Protein AF-A0A938TLY4-F1 (afdb_monomer_lite)

Structure (mmCIF, N/CA/C/O backbone):
data_AF-A0A938TLY4-F1
#
_entry.id   AF-A0A938TLY4-F1
#
loop_
_atom_site.group_PDB
_atom_site.id
_atom_site.type_symbol
_atom_site.label_atom_id
_atom_site.label_alt_id
_atom_site.label_comp_id
_atom_site.label_asym_id
_atom_site.label_entity_id
_atom_site.label_seq_id
_atom_site.pdbx_PDB_ins_code
_atom_site.Cartn_x
_atom_site.Cartn_y
_atom_site.Cartn_z
_atom_site.occupancy
_atom_site.B_iso_or_equiv
_atom_site.auth_seq_id
_atom_site.auth_comp_id
_atom_site.auth_asym_id
_atom_site.auth_atom_id
_atom_site.pdbx_PDB_model_num
ATOM 1 N N . MET A 1 1 ? -8.621 19.390 11.633 1.00 54.22 1 MET A N 1
ATOM 2 C CA . MET A 1 1 ? -8.171 19.063 10.261 1.00 54.22 1 MET A CA 1
ATOM 3 C C . MET A 1 1 ? -9.413 18.950 9.392 1.00 54.22 1 MET A C 1
ATOM 5 O O . MET A 1 1 ? -10.363 18.329 9.846 1.00 54.22 1 MET A O 1
ATOM 9 N N . GLN A 1 2 ? -9.455 19.596 8.227 1.00 74.38 2 GLN A N 1
ATOM 10 C CA . GLN A 1 2 ? -10.616 19.555 7.330 1.00 74.38 2 GLN A CA 1
ATOM 11 C C . GLN A 1 2 ? -10.313 18.544 6.216 1.00 74.38 2 GLN A C 1
ATOM 13 O O 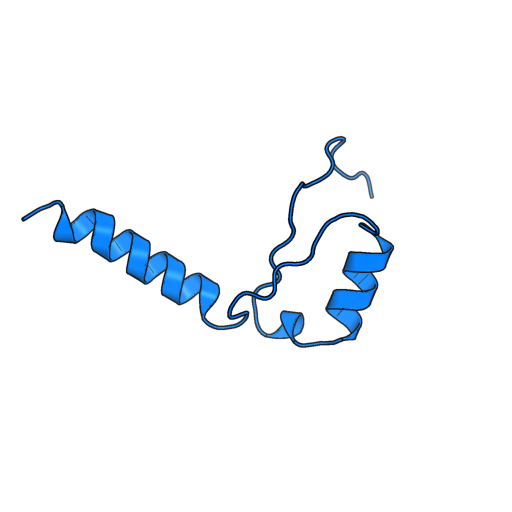. GLN A 1 2 ? -9.347 18.729 5.480 1.00 74.38 2 GLN A O 1
ATOM 18 N N . GLN A 1 3 ? -11.054 17.434 6.162 1.00 78.25 3 GLN A N 1
ATOM 19 C CA . GLN A 1 3 ? -10.925 16.450 5.080 1.00 78.25 3 GLN A CA 1
ATOM 20 C C . GLN A 1 3 ? -11.701 16.916 3.842 1.00 78.25 3 GLN A C 1
ATOM 22 O O . GLN A 1 3 ? -12.596 17.757 3.944 1.00 78.25 3 GLN A O 1
ATOM 27 N N . GLY A 1 4 ? -11.358 16.370 2.671 1.00 83.56 4 GLY A N 1
ATOM 28 C CA . GLY A 1 4 ? -12.146 16.588 1.459 1.00 83.56 4 GLY A CA 1
ATOM 29 C C . GLY A 1 4 ? -13.582 16.081 1.633 1.00 83.56 4 GLY A C 1
ATOM 30 O O . GLY A 1 4 ? -13.823 15.124 2.363 1.00 83.56 4 GLY A O 1
ATOM 31 N N . SER A 1 5 ? -14.543 16.712 0.959 1.00 84.56 5 SER A N 1
ATOM 32 C CA . SER A 1 5 ? -15.975 16.393 1.098 1.00 84.56 5 SER A CA 1
ATOM 33 C C . SER A 1 5 ? -16.410 15.090 0.412 1.00 84.56 5 SER A C 1
ATOM 35 O O . SER A 1 5 ? -17.593 14.765 0.427 1.00 84.56 5 SER A O 1
ATOM 37 N N . GLN A 1 6 ? -15.489 14.359 -0.219 1.00 87.94 6 GLN A N 1
ATOM 38 C CA . GLN A 1 6 ? -15.782 13.130 -0.954 1.00 87.94 6 GLN A CA 1
ATOM 39 C C . GLN A 1 6 ? -15.244 11.910 -0.206 1.00 87.94 6 GLN A C 1
ATOM 41 O O . GLN A 1 6 ? -14.101 11.904 0.254 1.00 87.94 6 GLN A O 1
ATOM 46 N N . LYS A 1 7 ? -16.080 10.872 -0.104 1.00 88.69 7 LYS A N 1
ATOM 47 C CA . LYS A 1 7 ? -15.707 9.578 0.471 1.00 88.69 7 LYS A CA 1
ATOM 48 C C . LYS A 1 7 ? -14.990 8.740 -0.598 1.00 88.69 7 LYS A C 1
ATOM 50 O O . LYS A 1 7 ? -15.494 8.677 -1.716 1.00 88.69 7 LYS A O 1
ATOM 55 N N . PRO A 1 8 ? -13.848 8.109 -0.284 1.00 92.44 8 PRO A N 1
ATOM 56 C CA . PRO A 1 8 ? -13.200 7.186 -1.207 1.00 92.44 8 PRO A CA 1
ATOM 57 C C . PRO A 1 8 ? -13.998 5.884 -1.345 1.00 92.44 8 PRO A C 1
ATOM 59 O O . PRO A 1 8 ? -14.585 5.410 -0.375 1.00 92.44 8 PRO A O 1
ATOM 62 N N . ASP A 1 9 ? -13.958 5.280 -2.531 1.00 94.62 9 ASP A N 1
ATOM 63 C CA . ASP A 1 9 ? -14.578 3.974 -2.794 1.00 94.62 9 ASP A CA 1
ATOM 64 C C . ASP A 1 9 ? -13.704 2.796 -2.330 1.0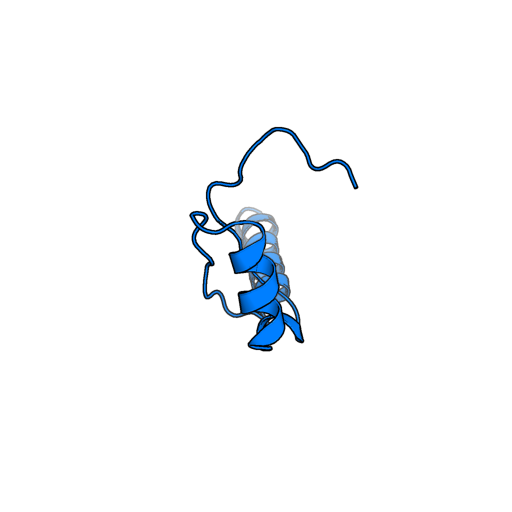0 94.62 9 ASP A C 1
ATOM 66 O O . ASP A 1 9 ? -14.210 1.714 -2.046 1.00 94.62 9 ASP A O 1
ATOM 70 N N . LEU A 1 10 ? -12.382 2.992 -2.266 1.00 93.25 10 LEU A N 1
ATOM 71 C CA . LEU A 1 10 ? -11.395 1.971 -1.913 1.00 93.25 10 LEU A CA 1
ATOM 72 C C . LEU A 1 10 ? -10.109 2.630 -1.400 1.00 93.25 10 LEU A C 1
ATOM 74 O O . LEU A 1 10 ? -9.684 3.660 -1.926 1.00 93.25 10 LEU A O 1
ATOM 78 N N . ILE A 1 11 ? -9.461 2.021 -0.405 1.00 92.69 11 ILE A N 1
ATOM 79 C CA . ILE A 1 11 ? -8.184 2.494 0.146 1.00 92.69 11 ILE A CA 1
ATOM 80 C C . ILE A 1 11 ? -7.102 1.432 -0.055 1.00 92.69 11 ILE A C 1
ATOM 82 O O . ILE A 1 11 ? -7.243 0.298 0.395 1.00 92.69 11 ILE A O 1
ATOM 86 N N . TYR A 1 12 ? -5.983 1.821 -0.669 1.00 90.88 12 TYR A N 1
ATOM 87 C CA . TYR A 1 12 ? -4.771 1.004 -0.753 1.00 90.88 12 TYR A CA 1
ATOM 88 C C . TYR A 1 12 ? -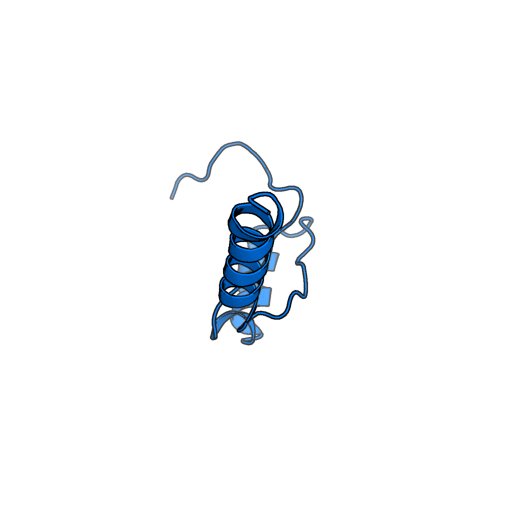3.757 1.478 0.285 1.00 90.88 12 TYR A C 1
ATOM 90 O O . TYR A 1 12 ? -3.373 2.648 0.292 1.00 90.88 12 TYR A O 1
ATOM 98 N N . LEU A 1 13 ? -3.292 0.570 1.142 1.00 89.81 13 LEU A N 1
ATOM 99 C CA . LEU A 1 13 ? -2.177 0.852 2.043 1.00 89.81 13 LEU A CA 1
ATOM 100 C C . LEU A 1 13 ? -0.865 0.442 1.369 1.00 89.81 13 LEU A C 1
ATOM 102 O O . LEU A 1 13 ? -0.737 -0.682 0.883 1.00 89.81 13 LEU A O 1
ATOM 106 N N . THR A 1 14 ? 0.119 1.337 1.350 1.00 88.69 14 THR A N 1
ATOM 107 C CA . THR A 1 14 ? 1.437 1.083 0.751 1.00 88.69 14 THR A CA 1
ATOM 108 C C . THR A 1 14 ? 2.558 1.485 1.713 1.00 88.69 14 THR A C 1
ATOM 110 O O . THR A 1 14 ? 2.345 2.220 2.680 1.00 88.69 14 THR A O 1
ATOM 113 N N . GLY A 1 15 ? 3.765 0.971 1.473 1.00 84.88 15 GLY A N 1
ATOM 114 C CA . GLY A 1 15 ? 4.935 1.190 2.322 1.00 84.88 15 GLY A CA 1
ATOM 115 C C . GLY A 1 15 ? 5.021 0.228 3.512 1.00 84.88 15 GLY A C 1
ATOM 116 O O . GLY A 1 15 ? 4.112 -0.552 3.789 1.00 84.88 15 GLY A O 1
ATOM 117 N N . GLY A 1 16 ? 6.144 0.261 4.236 1.00 84.69 16 GLY A N 1
ATOM 118 C CA . GLY A 1 16 ? 6.416 -0.692 5.324 1.00 84.69 16 GLY A CA 1
ATOM 119 C C . GLY A 1 16 ? 5.390 -0.651 6.465 1.00 84.69 16 GLY A C 1
ATOM 120 O O . GLY A 1 16 ? 5.022 -1.697 6.999 1.00 84.69 16 GLY A O 1
ATOM 121 N N . MET A 1 17 ? 4.870 0.539 6.784 1.00 87.06 17 MET A N 1
ATOM 122 C CA . MET A 1 17 ? 3.883 0.738 7.855 1.00 87.06 17 MET A CA 1
ATOM 123 C C . MET A 1 17 ? 2.503 0.155 7.539 1.00 87.06 17 MET A C 1
ATOM 125 O O . MET A 1 17 ? 1.753 -0.139 8.461 1.00 87.06 17 MET A O 1
ATOM 129 N N . ALA A 1 18 ? 2.176 -0.108 6.272 1.00 87.62 18 ALA A N 1
ATOM 130 C CA . ALA A 1 18 ? 0.907 -0.738 5.899 1.00 87.62 18 ALA A CA 1
ATOM 131 C C . ALA A 1 18 ? 0.714 -2.144 6.504 1.00 87.62 18 ALA A C 1
ATOM 133 O O . ALA A 1 18 ? -0.412 -2.630 6.602 1.00 87.62 18 ALA A O 1
ATOM 134 N N . ARG A 1 19 ? 1.808 -2.792 6.931 1.00 84.94 19 ARG A N 1
ATOM 135 C CA . ARG A 1 19 ? 1.789 -4.093 7.616 1.00 84.94 19 ARG A CA 1
ATOM 136 C C . ARG A 1 19 ? 1.417 -3.997 9.096 1.00 84.94 19 ARG A C 1
ATOM 138 O O . ARG A 1 19 ? 1.127 -5.022 9.706 1.00 84.94 19 ARG A O 1
ATOM 145 N N . ALA A 1 20 ? 1.477 -2.808 9.691 1.00 90.19 20 ALA A N 1
ATOM 146 C CA . ALA A 1 20 ? 1.150 -2.627 11.095 1.00 90.19 20 ALA A CA 1
ATOM 147 C C . ALA A 1 20 ? -0.369 -2.710 11.294 1.00 90.19 20 ALA A C 1
ATOM 149 O O . ALA A 1 20 ? -1.126 -1.989 10.641 1.00 90.19 20 ALA A O 1
ATOM 150 N N . ALA A 1 21 ? -0.811 -3.545 12.240 1.00 91.19 21 ALA A N 1
ATOM 151 C CA . ALA A 1 21 ? -2.223 -3.649 12.615 1.00 91.19 21 ALA A CA 1
ATOM 152 C C . ALA A 1 21 ? -2.800 -2.278 13.006 1.00 91.19 21 ALA A C 1
ATOM 154 O O . ALA A 1 21 ? -3.851 -1.889 12.503 1.00 91.19 21 ALA A O 1
ATOM 155 N N . LEU A 1 22 ? -2.029 -1.492 13.770 1.00 94.44 22 LEU A N 1
ATOM 156 C CA . LEU A 1 22 ? -2.386 -0.129 14.167 1.00 94.44 22 LEU A CA 1
ATOM 157 C C . LEU A 1 22 ? -2.728 0.769 12.969 1.00 94.44 22 LEU A C 1
ATOM 159 O O . LEU A 1 22 ? -3.668 1.552 13.030 1.00 94.44 22 LEU A O 1
ATOM 163 N N . THR A 1 23 ? -1.999 0.657 11.854 1.00 92.19 23 THR A N 1
ATOM 164 C CA . THR A 1 23 ? -2.291 1.461 10.660 1.00 92.19 23 THR A CA 1
ATOM 165 C C . THR A 1 23 ? -3.657 1.103 10.079 1.00 92.19 23 THR A C 1
ATOM 167 O O . THR A 1 23 ? -4.423 2.001 9.737 1.00 92.19 23 THR A O 1
ATOM 170 N N . ARG A 1 24 ? -4.004 -0.188 10.020 1.00 90.75 24 ARG A N 1
ATOM 171 C CA . ARG A 1 24 ? -5.328 -0.635 9.560 1.00 90.75 24 ARG A CA 1
ATOM 172 C C . ARG A 1 24 ? -6.436 -0.198 10.515 1.00 90.75 24 ARG A C 1
ATOM 174 O O . ARG A 1 24 ? -7.465 0.281 10.047 1.00 90.75 24 ARG A O 1
ATOM 181 N N . GLU A 1 25 ? -6.218 -0.303 11.823 1.00 94.44 25 GLU A N 1
ATOM 182 C CA . GLU A 1 25 ? -7.175 0.128 12.850 1.00 94.44 25 GLU A CA 1
ATOM 183 C C . GLU A 1 25 ? -7.458 1.630 12.763 1.00 94.44 25 GLU A C 1
ATOM 185 O O . GLU A 1 25 ? -8.616 2.036 12.681 1.00 94.44 25 GLU A O 1
ATOM 190 N N . CYS A 1 26 ? -6.413 2.459 12.696 1.00 94.62 26 CYS A N 1
ATOM 191 C CA . CYS A 1 26 ? -6.568 3.907 12.585 1.00 94.62 26 CYS A CA 1
ATOM 192 C C . CYS A 1 26 ? -7.309 4.308 11.306 1.00 94.62 26 CYS A C 1
ATOM 194 O O . CYS A 1 26 ? -8.180 5.173 11.349 1.00 94.62 26 CYS A O 1
ATOM 196 N N . VAL A 1 27 ? -6.986 3.686 10.169 1.00 93.00 27 VAL A N 1
ATOM 197 C CA . VAL A 1 27 ? -7.656 4.000 8.900 1.00 93.00 27 VAL A CA 1
ATOM 198 C C . VAL A 1 27 ? -9.113 3.533 8.918 1.00 93.00 27 VAL A C 1
ATOM 200 O O . VAL A 1 27 ? -9.985 4.289 8.496 1.00 93.00 27 VAL A O 1
ATOM 203 N N . SER A 1 28 ? -9.400 2.354 9.477 1.00 93.56 28 SER A N 1
ATOM 204 C CA . SER A 1 28 ? -10.774 1.840 9.609 1.00 93.56 28 SER A CA 1
ATOM 205 C C . SER A 1 28 ? -11.622 2.689 10.560 1.00 93.56 28 SER A C 1
ATOM 207 O O . SER A 1 28 ? -12.812 2.861 10.329 1.00 93.56 28 SER A O 1
ATOM 209 N N . ALA A 1 29 ? -11.022 3.275 11.601 1.00 95.06 29 ALA A N 1
ATOM 210 C CA . ALA A 1 29 ? -11.724 4.190 12.500 1.00 95.06 29 ALA A CA 1
ATOM 211 C C . ALA A 1 29 ? -12.153 5.494 11.802 1.00 95.06 29 ALA A C 1
ATOM 213 O O . ALA A 1 29 ? -13.186 6.066 12.144 1.00 95.06 29 ALA A O 1
ATOM 214 N N . VAL A 1 30 ? -11.373 5.964 10.821 1.00 92.44 30 VAL A N 1
ATOM 2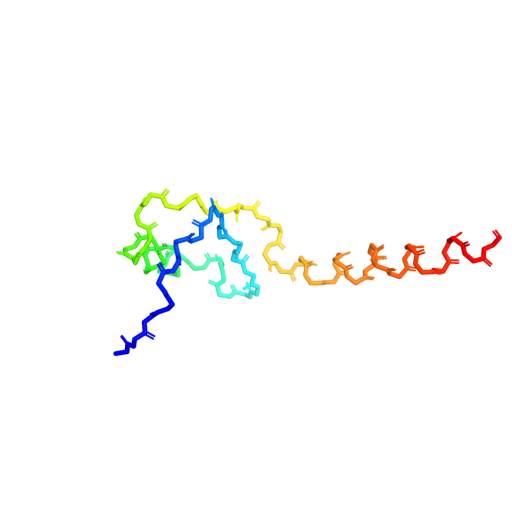15 C CA . VAL A 1 30 ? -11.697 7.163 10.028 1.00 92.44 30 VAL A CA 1
ATOM 216 C C . VAL A 1 30 ? -12.658 6.832 8.881 1.00 92.44 30 VAL A C 1
ATOM 218 O O . VAL A 1 30 ? -13.531 7.636 8.559 1.00 92.44 30 VAL A O 1
ATOM 221 N N . PHE A 1 31 ? -12.522 5.651 8.274 1.00 92.81 31 PHE A N 1
ATOM 222 C CA . PHE A 1 31 ? -13.292 5.221 7.107 1.00 92.81 31 PHE A CA 1
ATOM 223 C C . PHE A 1 31 ? -13.946 3.843 7.328 1.00 92.81 31 PHE A C 1
ATOM 225 O O . PHE A 1 31 ? -13.547 2.871 6.687 1.00 92.81 31 PHE A O 1
ATOM 232 N N . PRO A 1 32 ? -14.965 3.740 8.201 1.00 91.75 32 PRO A N 1
ATOM 233 C CA . PRO A 1 32 ? -15.502 2.451 8.649 1.00 91.75 32 PRO A CA 1
ATOM 234 C C . PRO A 1 32 ? -16.139 1.605 7.539 1.00 91.75 32 PRO A C 1
ATOM 236 O O . PRO A 1 32 ? -16.053 0.383 7.591 1.00 91.75 32 PRO A O 1
ATOM 239 N N . ASP A 1 33 ? -16.730 2.230 6.515 1.00 93.56 33 ASP A N 1
ATOM 240 C CA . ASP A 1 33 ? -17.380 1.504 5.408 1.00 93.56 33 ASP A CA 1
ATOM 241 C C . ASP A 1 33 ? -16.581 1.544 4.102 1.00 93.56 33 ASP A C 1
ATOM 243 O O . ASP A 1 33 ? -17.121 1.221 3.044 1.00 93.56 33 ASP A O 1
ATOM 247 N N . VAL A 1 34 ? -15.326 2.002 4.134 1.00 94.06 34 VAL A N 1
ATOM 248 C CA . VAL A 1 34 ? -14.486 1.994 2.934 1.00 94.06 34 VAL A CA 1
ATOM 249 C C . VAL A 1 34 ? -13.621 0.739 2.949 1.00 94.06 34 VAL A C 1
ATOM 251 O O . VAL A 1 34 ? -12.864 0.535 3.900 1.00 94.06 34 VAL A O 1
ATOM 254 N N . PRO A 1 35 ? -13.691 -0.108 1.910 1.00 93.25 35 PRO A N 1
ATOM 255 C CA . PRO A 1 35 ? -12.859 -1.294 1.841 1.00 93.25 35 PRO A CA 1
ATOM 256 C C . PRO A 1 35 ? -11.368 -0.933 1.825 1.00 93.25 35 PRO A C 1
ATOM 258 O O . PRO A 1 35 ? -10.929 0.025 1.183 1.00 93.25 35 PRO A O 1
ATOM 261 N N . LEU A 1 36 ? -10.582 -1.751 2.523 1.00 91.50 36 LEU A N 1
ATOM 262 C CA . LEU A 1 36 ? -9.124 -1.699 2.535 1.00 91.50 36 LEU A CA 1
ATOM 263 C C . LEU A 1 36 ? -8.585 -2.813 1.639 1.00 91.50 36 LEU A C 1
ATOM 265 O O . LEU A 1 36 ? -8.796 -3.994 1.910 1.00 91.50 36 LEU A O 1
ATOM 269 N N . ALA A 1 37 ? -7.891 -2.440 0.568 1.00 87.50 37 ALA A N 1
ATOM 270 C CA . ALA A 1 37 ? -7.277 -3.383 -0.352 1.00 87.50 37 ALA A CA 1
ATOM 271 C C . ALA A 1 37 ? -5.979 -3.957 0.227 1.00 87.50 37 ALA A C 1
ATOM 273 O O . ALA A 1 37 ? -5.049 -3.225 0.584 1.00 87.50 37 ALA A O 1
ATOM 274 N N . ASP A 1 38 ? -5.890 -5.285 0.236 1.00 71.00 38 ASP A N 1
ATOM 275 C CA . ASP A 1 38 ? -4.674 -6.022 0.568 1.00 71.00 38 ASP A CA 1
ATOM 276 C C . ASP A 1 38 ? -3.826 -6.211 -0.701 1.00 71.00 38 ASP A C 1
ATOM 278 O O . ASP A 1 38 ? -3.809 -7.265 -1.333 1.00 71.00 38 ASP A O 1
ATOM 282 N N . SER A 1 39 ? -3.201 -5.130 -1.168 1.00 64.06 39 SER A N 1
ATOM 283 C CA . SER A 1 39 ? -2.186 -5.215 -2.226 1.00 64.06 39 SER A CA 1
ATOM 284 C C . SER A 1 39 ? -0.817 -5.499 -1.617 1.00 64.06 39 SER A C 1
ATOM 286 O O . SER A 1 39 ? -0.600 -5.173 -0.454 1.00 64.06 39 SER A O 1
ATOM 288 N N . ASN A 1 40 ? 0.134 -6.016 -2.402 1.00 67.94 40 ASN A N 1
ATOM 289 C CA . ASN A 1 40 ? 1.528 -6.193 -1.991 1.00 67.94 40 ASN A CA 1
ATOM 290 C C . ASN A 1 40 ? 2.127 -4.865 -1.485 1.00 67.94 40 ASN A C 1
ATOM 292 O O . ASN A 1 40 ? 2.651 -4.053 -2.248 1.00 67.94 40 ASN A O 1
ATOM 296 N N . HIS A 1 41 ? 2.002 -4.613 -0.179 1.00 67.88 41 HIS A N 1
ATOM 297 C CA . HIS A 1 41 ? 2.163 -3.280 0.397 1.00 67.88 41 HIS A CA 1
ATOM 298 C C . HIS A 1 41 ? 3.547 -2.683 0.138 1.00 67.88 41 HIS A C 1
ATOM 300 O O . HIS A 1 41 ? 3.692 -1.467 0.022 1.00 67.88 41 HIS A O 1
ATOM 306 N N . PHE A 1 42 ? 4.560 -3.544 0.032 1.00 66.94 42 PHE A N 1
ATOM 307 C CA . PHE A 1 42 ? 5.949 -3.137 -0.109 1.00 66.94 42 PHE A CA 1
ATOM 308 C C . PHE A 1 42 ? 6.368 -2.937 -1.568 1.00 66.94 42 PHE A C 1
ATOM 310 O O . PHE A 1 42 ? 7.041 -1.957 -1.873 1.00 66.94 42 PHE A O 1
ATOM 317 N N . LEU A 1 43 ? 5.957 -3.832 -2.471 1.00 78.62 43 LEU A N 1
ATOM 318 C CA . LEU A 1 43 ? 6.373 -3.769 -3.876 1.00 78.62 43 LEU A CA 1
ATOM 319 C C . LEU A 1 43 ? 5.392 -3.005 -4.769 1.00 78.62 43 LEU A C 1
ATOM 321 O O . LEU A 1 43 ? 5.770 -2.685 -5.888 1.00 78.62 43 LEU A O 1
ATOM 325 N N . SER A 1 44 ? 4.201 -2.639 -4.279 1.00 87.25 44 SER A N 1
ATOM 326 C CA . SER A 1 44 ? 3.145 -1.975 -5.069 1.00 87.25 44 SER A CA 1
ATOM 327 C C . SER A 1 44 ? 3.630 -0.787 -5.910 1.00 87.25 44 SER A C 1
ATOM 329 O O . SER A 1 44 ? 3.232 -0.639 -7.066 1.00 87.25 44 SER A O 1
ATOM 331 N N . VAL A 1 45 ? 4.526 0.047 -5.367 1.00 90.06 45 VAL A N 1
ATOM 332 C CA . VAL A 1 45 ? 5.110 1.186 -6.095 1.00 90.06 45 VAL A CA 1
ATOM 333 C C . VAL A 1 45 ? 6.039 0.705 -7.210 1.00 90.06 45 VAL A C 1
ATOM 335 O O . VAL A 1 45 ? 5.917 1.151 -8.349 1.00 90.06 45 VAL A O 1
ATOM 338 N N . THR A 1 46 ? 6.949 -0.220 -6.902 1.00 91.44 46 THR A N 1
ATOM 339 C CA . THR A 1 46 ? 7.881 -0.793 -7.881 1.00 91.44 46 THR A CA 1
ATOM 340 C C . THR A 1 46 ? 7.133 -1.548 -8.980 1.00 91.44 46 THR A C 1
ATOM 342 O O . THR A 1 46 ? 7.417 -1.333 -10.152 1.00 91.44 46 THR A O 1
ATOM 345 N N . GLU A 1 47 ? 6.127 -2.352 -8.629 1.00 90.69 47 GLU A N 1
ATOM 346 C CA . GLU A 1 47 ? 5.254 -3.058 -9.573 1.00 90.69 47 GLU A CA 1
ATOM 347 C C . GLU A 1 47 ? 4.530 -2.074 -10.499 1.00 90.69 47 GLU A C 1
ATOM 349 O O . GLU A 1 47 ? 4.534 -2.250 -11.717 1.00 90.69 47 GLU A O 1
ATOM 354 N N . GLY A 1 48 ? 3.973 -0.989 -9.950 1.00 90.81 48 GLY A N 1
ATOM 355 C CA . GLY A 1 48 ? 3.344 0.069 -10.739 1.00 90.81 48 GLY A CA 1
ATOM 356 C C . GLY A 1 48 ? 4.306 0.728 -11.733 1.00 90.81 48 GLY A C 1
ATOM 357 O O . GLY A 1 48 ? 3.937 0.958 -12.888 1.00 90.81 48 GLY A O 1
ATOM 358 N N . LEU A 1 49 ? 5.552 0.984 -11.320 1.00 94.38 49 LEU A N 1
ATOM 359 C CA . LEU A 1 49 ? 6.594 1.519 -12.200 1.00 94.38 49 LEU A CA 1
ATOM 360 C C . LEU A 1 49 ? 6.982 0.525 -13.299 1.00 94.38 49 LEU A C 1
ATOM 362 O O . LEU A 1 49 ? 7.087 0.930 -14.456 1.00 94.38 49 LEU A O 1
ATOM 366 N N . THR A 1 50 ? 7.130 -0.762 -12.979 1.00 94.44 50 THR A N 1
ATOM 367 C CA . THR A 1 50 ? 7.407 -1.815 -13.967 1.00 94.44 50 THR A CA 1
ATOM 368 C C . THR A 1 50 ? 6.287 -1.910 -14.999 1.00 94.44 50 THR A C 1
ATOM 370 O O . THR A 1 50 ? 6.555 -1.864 -16.198 1.00 94.44 50 THR A O 1
ATOM 373 N N . LEU A 1 51 ? 5.025 -1.951 -14.559 1.00 93.31 51 LEU A N 1
ATOM 374 C CA . LEU A 1 51 ? 3.860 -1.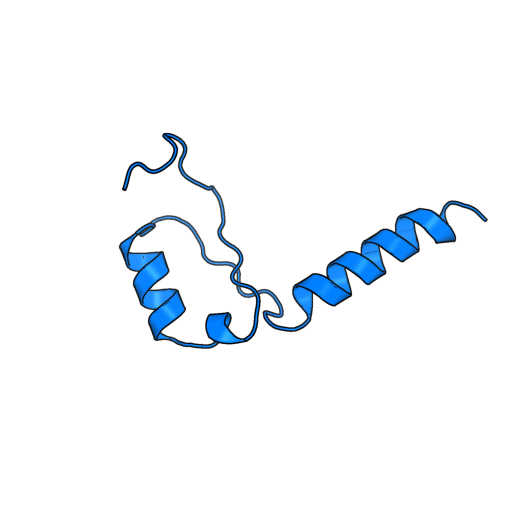978 -15.449 1.00 93.31 51 LEU A CA 1
ATOM 375 C C . LEU A 1 51 ? 3.782 -0.725 -16.329 1.00 93.31 51 LEU A C 1
ATOM 377 O O . LEU A 1 51 ? 3.410 -0.798 -17.503 1.00 93.31 51 LEU A O 1
ATOM 381 N N . ARG A 1 52 ? 4.132 0.444 -15.782 1.00 95.06 52 ARG A N 1
ATOM 382 C CA . ARG A 1 52 ? 4.160 1.695 -16.543 1.00 95.06 52 ARG A CA 1
ATOM 383 C C . ARG A 1 52 ? 5.286 1.706 -17.574 1.00 95.06 52 ARG A C 1
ATOM 385 O O . ARG A 1 52 ? 5.039 2.124 -18.702 1.00 95.06 52 ARG A O 1
ATOM 392 N N . ALA A 1 53 ? 6.478 1.248 -17.205 1.00 96.19 53 ALA A N 1
ATOM 393 C CA . ALA A 1 53 ? 7.617 1.139 -18.108 1.00 96.19 53 ALA A CA 1
ATOM 394 C C . ALA A 1 53 ? 7.316 0.166 -19.255 1.00 96.19 53 ALA A C 1
ATOM 396 O O . ALA A 1 53 ? 7.501 0.539 -20.408 1.00 96.19 53 ALA A O 1
ATOM 397 N N . ALA A 1 54 ? 6.757 -1.011 -18.958 1.00 94.81 54 ALA A N 1
ATOM 398 C CA . ALA A 1 54 ? 6.309 -1.968 -19.969 1.00 94.81 54 ALA A CA 1
ATOM 399 C C . ALA A 1 54 ? 5.349 -1.306 -20.971 1.00 94.81 54 ALA A C 1
ATOM 401 O O . ALA A 1 54 ? 5.591 -1.323 -22.170 1.00 94.81 54 ALA A O 1
ATOM 402 N N . ARG A 1 55 ? 4.329 -0.578 -20.496 1.00 94.19 55 ARG A N 1
ATOM 403 C CA . ARG A 1 55 ? 3.415 0.156 -21.392 1.00 94.19 55 ARG A CA 1
ATOM 404 C C . ARG A 1 55 ? 4.119 1.199 -22.260 1.00 94.19 55 ARG A C 1
ATOM 406 O O . ARG A 1 55 ? 3.794 1.312 -23.430 1.00 94.19 55 ARG A O 1
ATOM 413 N N . ILE A 1 56 ? 5.048 1.975 -21.705 1.00 95.69 56 ILE A N 1
ATOM 414 C CA . ILE A 1 56 ? 5.729 3.040 -22.460 1.00 95.69 56 ILE A CA 1
ATOM 415 C C . ILE A 1 56 ? 6.707 2.458 -23.489 1.00 95.69 56 ILE A C 1
ATOM 417 O O . ILE A 1 56 ? 6.783 2.963 -24.604 1.00 95.69 56 ILE A O 1
ATOM 421 N N . PHE A 1 57 ? 7.458 1.419 -23.122 1.00 93.25 57 PHE A N 1
ATOM 422 C CA . PHE A 1 57 ? 8.592 0.937 -23.913 1.00 93.25 57 PHE A CA 1
ATOM 423 C C . PHE A 1 57 ? 8.289 -0.315 -24.745 1.00 93.25 57 PHE A C 1
ATOM 425 O O . PHE A 1 57 ? 8.936 -0.517 -25.767 1.00 93.25 57 PHE A O 1
ATOM 432 N N . GLU A 1 58 ? 7.301 -1.134 -24.377 1.00 80.75 58 GLU A N 1
ATOM 433 C CA . GLU A 1 58 ? 6.875 -2.288 -25.187 1.00 80.75 58 GLU A CA 1
ATOM 434 C C . GLU A 1 58 ? 5.875 -1.891 -26.279 1.00 80.75 58 GLU A C 1
ATOM 436 O O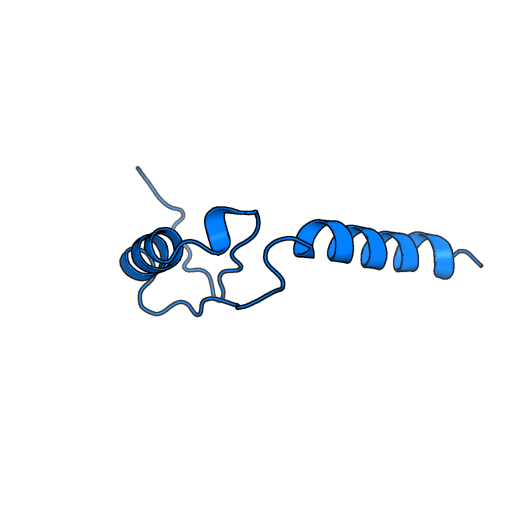 . GLU A 1 58 ? 5.858 -2.519 -27.330 1.00 80.75 58 GLU A O 1
ATOM 441 N N . GLN A 1 59 ? 5.098 -0.814 -26.092 1.00 60.56 59 GLN A N 1
ATOM 442 C CA . GLN A 1 59 ? 4.264 -0.241 -27.163 1.00 60.56 59 GLN A CA 1
ATOM 443 C C . GLN A 1 59 ? 5.069 0.574 -28.193 1.00 60.56 59 GLN A C 1
ATOM 445 O O . GLN A 1 59 ? 4.516 0.981 -29.209 1.00 60.56 59 GLN A O 1
ATOM 450 N N . ALA A 1 60 ? 6.353 0.834 -27.927 1.00 55.81 60 ALA A N 1
ATOM 451 C CA . ALA A 1 60 ? 7.254 1.588 -28.801 1.00 55.81 60 ALA A CA 1
ATOM 452 C C . ALA A 1 60 ? 8.084 0.695 -29.750 1.00 55.81 60 ALA A C 1
ATOM 454 O O . ALA A 1 60 ? 9.018 1.192 -30.382 1.00 55.81 60 ALA A O 1
ATOM 455 N N . ARG A 1 61 ? 7.777 -0.607 -29.820 1.00 49.81 61 ARG A N 1
ATOM 456 C CA . ARG A 1 61 ? 8.385 -1.570 -30.748 1.00 49.81 61 ARG A CA 1
ATOM 457 C C . ARG A 1 61 ? 7.514 -1.777 -31.982 1.00 49.81 61 ARG A C 1
ATOM 459 O O . ARG A 1 61 ? 6.282 -1.883 -31.810 1.00 49.81 61 ARG A O 1
#

Sequence (61 aa):
MQQGSQKPDLIYLTGGMARAALTRECVSAVFPDVPLADSNHFLSVTEGLTLRAARIFEQAR

pLDDT: mean 86.14, std 11.28, range [49.81, 96.19]

Foldseek 3Di:
DDDDPDADQAAEAADPCSPPPVVVVVVCVVRVPHYYDPDPRYCVVVVVVVVVCCVVPVVVD

Secondary structure (DSSP, 8-state):
----SS--S-EE--SGGGG-HHHHHHHHHH-TTSPEE---TTTHHHHHHHHHHHHHHHTT-

Radius of gyration: 15.43 Å; chains: 1; bounding box: 26×26×45 Å